Protein AF-A0A914TDW8-F1 (afdb_monomer_lite)

pLDDT: mean 73.06, std 14.96, range [39.72, 93.25]

Sequence (165 aa):
MKSEVCFILFLSVVLTIVKSAAIEQQQKSDVGSDCSDDTQCGNNAICVVNKCKCKTGYKEENGECSPMEDLAFERAYSSNTNTNPKPRIVGPPIRRPKPKKATPPPQIASGRANGKGYCPVGNDPTLDDEGKIMICNGFKPKCPPRSYCYVTGAASEEYNCCKSF

Structure (mmCIF, N/CA/C/O backbone):
data_AF-A0A914TDW8-F1
#
_entry.id   AF-A0A914TDW8-F1
#
loop_
_atom_site.group_PDB
_atom_site.id
_atom_site.type_symbol
_atom_site.label_atom_id
_atom_site.label_alt_id
_atom_site.label_comp_id
_atom_site.label_asym_id
_atom_site.label_entity_id
_atom_site.label_seq_id
_atom_site.pdbx_PDB_ins_code
_atom_site.Cartn_x
_atom_site.Cartn_y
_atom_site.Cartn_z
_atom_site.occupancy
_atom_site.B_iso_or_equiv
_atom_site.auth_seq_id
_atom_site.auth_comp_id
_atom_site.auth_asym_id
_atom_site.auth_atom_id
_atom_site.pdbx_PDB_model_num
ATOM 1 N N . MET A 1 1 ? -62.525 38.304 24.251 1.00 56.91 1 MET A N 1
ATOM 2 C CA . MET A 1 1 ? -62.394 38.032 22.799 1.00 56.91 1 MET A CA 1
ATOM 3 C C . MET A 1 1 ? -61.070 38.508 22.184 1.00 56.91 1 MET A C 1
ATOM 5 O O . MET A 1 1 ? -60.585 37.825 21.303 1.00 56.91 1 MET A O 1
ATOM 9 N N . LYS A 1 2 ? -60.442 39.617 22.626 1.00 58.97 2 LYS A N 1
ATOM 10 C CA . LYS A 1 2 ? -59.174 40.116 22.033 1.00 58.97 2 LYS A CA 1
ATOM 11 C C . LYS A 1 2 ? -57.907 39.322 22.424 1.00 58.97 2 LYS A C 1
ATOM 13 O O . LYS A 1 2 ? -56.956 39.299 21.656 1.00 58.97 2 LYS A O 1
ATOM 18 N N . SER A 1 3 ? -57.906 38.657 23.585 1.00 58.56 3 SER A N 1
ATOM 19 C CA . SER A 1 3 ? -56.745 37.894 24.089 1.00 58.56 3 SER A CA 1
ATOM 20 C C . SER A 1 3 ? -56.567 36.533 23.400 1.00 58.56 3 SER A C 1
ATOM 22 O O . SER A 1 3 ? -55.452 36.153 23.064 1.00 58.56 3 SER A O 1
ATOM 24 N N . GLU A 1 4 ? -57.675 35.840 23.124 1.00 65.06 4 GLU A N 1
ATOM 25 C CA . GLU A 1 4 ? -57.697 34.519 22.470 1.00 65.06 4 GLU A CA 1
ATOM 26 C C . GLU A 1 4 ? -57.132 34.572 21.040 1.00 65.06 4 GLU A C 1
ATOM 28 O O . GLU A 1 4 ? -56.334 33.730 20.638 1.00 65.06 4 GLU A O 1
ATOM 33 N N . VAL A 1 5 ? -57.478 35.620 20.283 1.00 68.25 5 VAL A N 1
ATOM 34 C CA . VAL A 1 5 ? -57.032 35.799 18.889 1.00 68.25 5 VAL A CA 1
ATOM 35 C C . VAL A 1 5 ? -55.524 36.065 18.810 1.00 68.25 5 VAL A C 1
ATOM 37 O O . VAL A 1 5 ? -54.860 35.600 17.888 1.00 68.25 5 VAL A O 1
ATOM 40 N N . CYS A 1 6 ? -54.965 36.764 19.803 1.00 64.88 6 CYS A N 1
ATOM 41 C CA . CYS A 1 6 ? -53.529 37.022 19.885 1.00 64.88 6 CYS A CA 1
ATOM 42 C C . CYS A 1 6 ? -52.750 35.724 20.153 1.00 64.88 6 CYS A C 1
ATOM 44 O O . CYS A 1 6 ? -51.752 35.452 19.491 1.00 64.88 6 CYS A O 1
ATOM 46 N N . PHE A 1 7 ? -53.258 34.878 21.055 1.00 68.88 7 PHE A N 1
ATOM 47 C CA . PHE A 1 7 ? -52.642 33.590 21.385 1.00 68.88 7 PHE A CA 1
ATOM 48 C C . PHE A 1 7 ? -52.593 32.638 20.182 1.00 68.88 7 PHE A C 1
ATOM 50 O O . PHE A 1 7 ? -51.568 32.005 19.935 1.00 68.88 7 PHE A O 1
ATOM 57 N N . ILE A 1 8 ? -53.673 32.589 19.395 1.00 73.06 8 ILE A N 1
ATOM 58 C CA . ILE A 1 8 ? -53.757 31.756 18.187 1.00 73.06 8 ILE A CA 1
ATOM 59 C C . ILE A 1 8 ? -52.786 32.249 17.104 1.00 73.06 8 ILE A C 1
ATOM 61 O O . ILE A 1 8 ? -52.097 31.439 16.482 1.00 73.06 8 ILE A O 1
ATOM 65 N N . LEU A 1 9 ? -52.671 33.568 16.907 1.00 69.25 9 LEU A N 1
ATOM 66 C CA . LEU A 1 9 ? -51.731 34.134 15.936 1.00 69.25 9 LEU A CA 1
ATOM 67 C C . LEU A 1 9 ? -50.275 33.878 16.344 1.00 69.25 9 LEU A C 1
ATOM 69 O O . LEU A 1 9 ? -49.496 33.418 15.511 1.00 69.25 9 LEU A O 1
ATOM 73 N N . PHE A 1 10 ? -49.923 34.059 17.620 1.00 69.94 10 PHE A N 1
ATOM 74 C CA . PHE A 1 10 ? -48.583 33.743 18.124 1.00 69.94 10 PHE A CA 1
ATOM 75 C C . PHE A 1 10 ? -48.238 32.258 17.968 1.00 69.94 10 PHE A C 1
ATOM 77 O O . PHE A 1 10 ? -47.161 31.939 17.470 1.00 69.94 10 PHE A O 1
ATOM 84 N N . LEU A 1 11 ? -49.157 31.348 18.313 1.00 70.69 11 LEU A N 1
ATOM 85 C CA . LEU A 1 11 ? -48.961 29.907 18.120 1.00 70.69 11 LEU A CA 1
ATOM 86 C C . LEU A 1 11 ? -48.763 29.546 16.646 1.00 70.69 11 LEU A C 1
ATOM 88 O O . LEU A 1 11 ? -47.858 28.778 16.329 1.00 70.69 11 LEU A O 1
ATOM 92 N N . SER A 1 12 ? -49.560 30.117 15.739 1.00 71.50 12 SER A N 1
ATOM 93 C CA . SER A 1 12 ? -49.435 29.835 14.304 1.00 71.50 12 SER A CA 1
ATOM 94 C C . SER A 1 12 ? -48.114 30.340 13.713 1.00 71.50 12 SER A C 1
ATOM 96 O O . SER A 1 12 ? -47.473 29.613 12.956 1.00 71.50 12 SER A O 1
ATOM 98 N N . VAL A 1 13 ? -47.665 31.534 14.123 1.00 68.62 13 VAL A N 1
ATOM 99 C CA . VAL A 1 13 ? -46.394 32.128 13.690 1.00 68.62 13 VAL A CA 1
ATOM 100 C C . VAL A 1 13 ? -45.220 31.306 14.219 1.00 68.62 13 VAL A C 1
ATOM 102 O O . VAL A 1 13 ? -44.341 30.937 13.441 1.00 68.62 13 VAL A O 1
ATOM 105 N N . VAL A 1 14 ? -45.233 30.929 15.502 1.00 65.12 14 VAL A N 1
ATOM 106 C CA . VAL A 1 14 ? -44.197 30.065 16.092 1.00 65.12 14 VAL A CA 1
ATOM 107 C C . VAL A 1 14 ? -44.122 28.731 15.350 1.00 65.12 14 VAL A C 1
ATOM 109 O O . VAL A 1 14 ? -43.030 28.334 14.952 1.00 65.12 14 VAL A O 1
ATOM 112 N N . LEU A 1 15 ? -45.261 28.088 15.062 1.00 61.53 15 LEU A N 1
ATOM 113 C CA . LEU A 1 15 ? -45.305 26.800 14.360 1.00 61.53 15 LEU A CA 1
ATOM 114 C C . LEU A 1 15 ? -44.757 26.876 12.924 1.00 61.53 15 LEU A C 1
ATOM 116 O O . LEU A 1 15 ? -44.148 25.918 12.447 1.00 61.53 15 LEU A O 1
ATOM 120 N N . THR A 1 16 ? -44.937 28.006 12.234 1.00 58.81 16 THR A N 1
ATOM 121 C CA . THR A 1 16 ? -44.344 28.224 10.904 1.00 58.81 16 THR A CA 1
ATOM 122 C C . THR A 1 16 ? -42.836 28.466 10.940 1.00 58.81 16 THR A C 1
ATOM 124 O O . THR A 1 16 ? -42.150 28.020 10.025 1.00 58.81 16 THR A O 1
ATOM 127 N N . ILE A 1 17 ? -42.292 29.096 11.991 1.00 59.03 17 ILE A N 1
ATOM 128 C CA . ILE A 1 17 ? -40.844 29.351 12.100 1.00 59.03 17 ILE A CA 1
ATOM 129 C C . ILE A 1 17 ? -40.070 28.037 12.327 1.00 59.03 17 ILE A C 1
ATOM 131 O O . ILE A 1 17 ? -38.980 27.873 11.784 1.00 59.03 17 ILE A O 1
ATOM 135 N N . VAL A 1 18 ? -40.637 27.060 13.053 1.00 58.19 18 VAL A N 1
ATOM 136 C CA . VAL A 1 18 ? -39.951 25.770 13.307 1.00 58.19 18 VAL A CA 1
ATOM 137 C C . VAL A 1 18 ? -39.870 24.877 12.056 1.00 58.19 18 VAL A C 1
ATOM 139 O O . VAL A 1 18 ? -39.031 23.984 11.984 1.00 58.19 18 VAL A O 1
ATOM 142 N N . LYS A 1 19 ? -40.714 25.106 11.041 1.00 54.62 19 LYS A N 1
ATOM 143 C CA . LYS A 1 19 ? -40.853 24.216 9.873 1.00 54.62 19 LYS A CA 1
ATOM 144 C C . LYS A 1 19 ? -39.737 24.344 8.825 1.00 54.62 19 LYS A C 1
ATOM 146 O O . LYS A 1 19 ? -39.659 23.494 7.944 1.00 54.62 19 LYS A O 1
ATOM 151 N N . SER A 1 20 ? -38.882 25.365 8.923 1.00 53.72 20 SER A N 1
ATOM 152 C CA . SER A 1 20 ? -37.848 25.668 7.915 1.00 53.72 20 SER A CA 1
ATOM 153 C C . SER A 1 20 ? -36.414 25.405 8.376 1.00 53.72 20 SER A C 1
ATOM 155 O O . SER A 1 20 ? -35.473 25.729 7.657 1.00 53.72 20 SER A O 1
ATOM 157 N N . ALA A 1 21 ? -36.217 24.772 9.532 1.00 57.12 21 ALA A N 1
ATOM 158 C CA . ALA A 1 21 ? -34.922 24.206 9.886 1.00 57.12 21 ALA A CA 1
ATOM 159 C C . ALA A 1 21 ? -34.803 22.800 9.276 1.00 57.12 21 ALA A C 1
ATOM 161 O O . ALA A 1 21 ? -34.807 21.795 9.985 1.00 57.12 21 ALA A O 1
ATOM 162 N N . ALA A 1 22 ? -34.703 22.722 7.945 1.00 56.31 22 ALA A N 1
ATOM 163 C CA . ALA A 1 22 ? -34.053 21.580 7.314 1.00 56.31 22 ALA A CA 1
ATOM 164 C C . ALA A 1 22 ? -32.568 21.697 7.669 1.00 56.31 22 ALA A C 1
ATOM 166 O O . ALA A 1 22 ? -31.778 22.312 6.960 1.00 56.31 22 ALA A O 1
ATOM 167 N N . ILE A 1 23 ? -32.235 21.203 8.861 1.00 51.72 23 ILE A N 1
ATOM 168 C CA . ILE A 1 23 ? -30.865 20.960 9.272 1.00 51.72 23 ILE A CA 1
ATOM 169 C C . ILE A 1 23 ? -30.332 19.987 8.229 1.00 51.72 23 ILE A C 1
ATOM 171 O O . ILE A 1 23 ? -30.769 18.837 8.175 1.00 51.72 23 ILE A O 1
ATOM 175 N N . GLU A 1 24 ? -29.431 20.465 7.378 1.00 56.94 24 GLU A N 1
ATOM 176 C CA . GLU A 1 24 ? -28.480 19.624 6.669 1.00 56.94 24 GLU A CA 1
ATOM 177 C C . GLU A 1 24 ? -27.661 18.950 7.768 1.00 56.94 24 GLU A C 1
ATOM 179 O O . GLU A 1 24 ? -26.659 19.467 8.260 1.00 56.94 24 GLU A O 1
ATOM 184 N N . GLN A 1 25 ? -28.216 17.857 8.297 1.00 47.94 25 GLN A N 1
ATOM 185 C CA . GLN A 1 25 ? -27.524 16.973 9.207 1.00 47.94 25 GLN A CA 1
ATOM 186 C C . GLN A 1 25 ? -26.322 16.531 8.392 1.00 47.94 25 GLN A C 1
ATOM 188 O O . GLN A 1 25 ? -26.467 15.802 7.413 1.00 47.94 25 GLN A O 1
ATOM 193 N N . GLN A 1 26 ? -25.152 17.047 8.752 1.00 53.16 26 GLN A N 1
ATOM 194 C CA . GLN A 1 26 ? -23.869 16.590 8.258 1.00 53.16 26 GLN A CA 1
ATOM 195 C C . GLN A 1 26 ? -23.683 15.167 8.792 1.00 53.16 26 GLN A C 1
ATOM 197 O O . GLN A 1 26 ? -22.954 14.912 9.748 1.00 53.16 26 GLN A O 1
ATOM 202 N N . GLN A 1 27 ? -24.469 14.248 8.236 1.00 52.28 27 GLN A N 1
ATOM 203 C CA . GLN A 1 27 ? -24.517 12.848 8.577 1.00 52.28 27 GLN A CA 1
ATOM 204 C C . GLN A 1 27 ? -23.281 12.253 7.938 1.00 52.28 27 GLN A C 1
ATOM 206 O O . GLN A 1 27 ? -23.268 11.841 6.782 1.00 52.28 27 GLN A O 1
ATOM 211 N N . LYS A 1 28 ? -22.195 12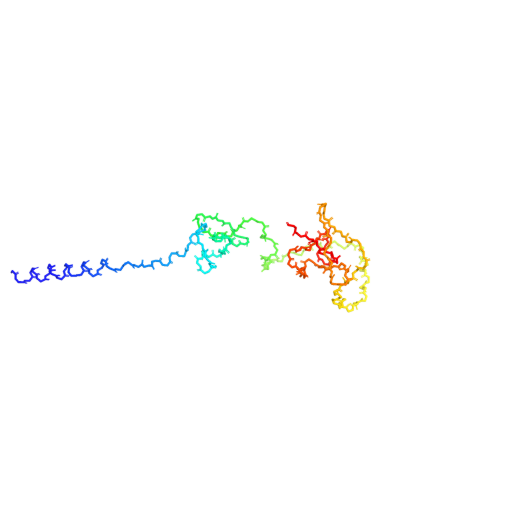.352 8.697 1.00 58.59 28 LYS A N 1
ATOM 212 C CA . LYS A 1 28 ? -20.936 11.675 8.452 1.00 58.59 28 LYS A CA 1
ATOM 213 C C . LYS A 1 28 ? -21.253 10.251 8.003 1.00 58.59 28 LYS A C 1
ATOM 215 O O . LYS A 1 28 ? -21.849 9.491 8.758 1.00 58.59 28 LYS A O 1
ATOM 220 N N . SER A 1 29 ? -20.962 9.985 6.736 1.00 66.31 29 SER A N 1
ATOM 221 C CA . SER A 1 29 ? -21.618 8.916 5.996 1.00 66.31 29 SER A CA 1
ATOM 222 C C . SER A 1 29 ? -21.183 7.530 6.475 1.00 66.31 29 SER A C 1
ATOM 224 O O . SER A 1 29 ? -20.022 7.329 6.858 1.00 66.31 29 SER A O 1
ATOM 226 N N . ASP A 1 30 ? -22.141 6.602 6.473 1.00 76.62 30 ASP A N 1
ATOM 227 C CA . ASP A 1 30 ? -21.950 5.211 6.885 1.00 76.62 30 ASP A CA 1
ATOM 228 C C . ASP A 1 30 ? -20.941 4.491 5.980 1.00 76.62 30 ASP A C 1
ATOM 230 O O . ASP A 1 30 ? -20.679 4.890 4.841 1.00 76.62 30 ASP A O 1
ATOM 234 N N . VAL A 1 31 ? -20.362 3.401 6.482 1.00 83.19 31 VAL A N 1
ATOM 235 C CA . VAL A 1 31 ? -19.488 2.536 5.678 1.00 83.19 31 VAL A CA 1
ATOM 236 C C . VAL A 1 31 ? -20.248 2.053 4.427 1.00 83.19 31 VAL A C 1
ATOM 238 O O . VAL A 1 31 ? -21.412 1.673 4.496 1.00 83.19 31 VAL A O 1
ATOM 241 N N . GLY A 1 32 ? -19.609 2.117 3.254 1.00 83.25 32 GLY A N 1
ATOM 242 C CA . GLY A 1 32 ? -20.223 1.771 1.963 1.00 83.25 32 GLY A CA 1
ATOM 243 C C . GLY A 1 32 ? -20.945 2.915 1.232 1.00 83.25 32 GLY A C 1
ATOM 244 O O . GLY A 1 32 ? -21.382 2.725 0.088 1.00 83.25 32 GLY A O 1
ATOM 245 N N . SER A 1 33 ? -21.030 4.107 1.827 1.00 87.88 33 SER A N 1
ATOM 246 C CA . SER A 1 33 ? -21.484 5.322 1.141 1.00 87.88 33 SER A CA 1
ATOM 247 C C . SER A 1 33 ? -20.549 5.721 -0.005 1.00 87.88 33 SER A C 1
ATOM 249 O O . SER A 1 33 ? -19.373 5.341 -0.035 1.00 87.88 33 SER A O 1
ATOM 251 N N . ASP A 1 34 ? -21.082 6.477 -0.967 1.00 91.88 34 ASP A N 1
ATOM 252 C CA . ASP A 1 34 ? -20.261 7.094 -2.004 1.00 91.88 34 ASP A CA 1
ATOM 253 C C . ASP A 1 34 ? -19.478 8.286 -1.448 1.00 91.88 34 ASP A C 1
ATOM 255 O O . ASP A 1 34 ? -20.012 9.112 -0.707 1.00 91.88 34 ASP A O 1
ATOM 259 N N . CYS A 1 35 ? -18.211 8.380 -1.831 1.00 91.19 35 CYS A N 1
ATOM 260 C CA . CYS A 1 35 ? -17.305 9.440 -1.413 1.00 91.19 35 CYS A CA 1
ATOM 261 C C . CYS A 1 35 ? -16.421 9.892 -2.578 1.00 91.19 35 CYS A C 1
ATOM 263 O O . CYS A 1 35 ? -16.165 9.148 -3.518 1.00 9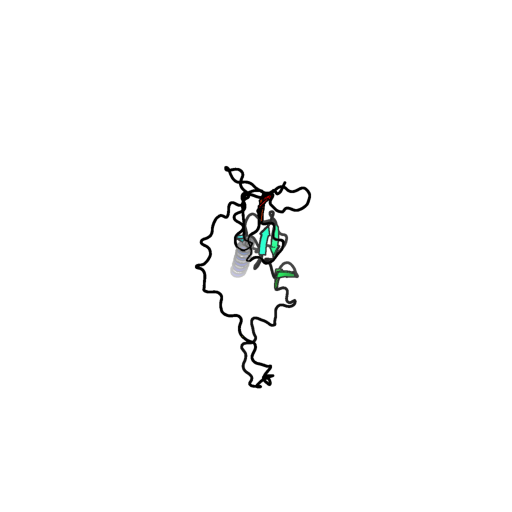1.19 35 CYS A O 1
ATOM 265 N N . SER A 1 36 ? -15.964 11.135 -2.512 1.00 92.44 36 SER A N 1
ATOM 266 C CA . SER A 1 36 ? -14.913 11.725 -3.345 1.00 92.44 36 SER A CA 1
ATOM 267 C C . SER A 1 36 ? -13.609 11.861 -2.560 1.00 92.44 36 SER A C 1
ATOM 269 O O . SER A 1 36 ? -12.543 11.674 -3.134 1.00 92.44 36 SER A O 1
ATOM 271 N N . ASP A 1 37 ? -13.705 12.118 -1.250 1.00 88.75 37 ASP A N 1
ATOM 272 C CA . ASP A 1 37 ? -12.570 12.320 -0.348 1.00 88.75 37 ASP A CA 1
ATOM 273 C C . ASP A 1 37 ? -12.824 11.712 1.042 1.00 88.75 37 ASP A C 1
ATOM 275 O O . ASP A 1 37 ? -13.964 11.512 1.469 1.00 88.75 37 ASP A O 1
ATOM 279 N N . ASP A 1 38 ? -11.747 11.479 1.795 1.00 87.50 38 ASP A N 1
ATOM 280 C CA . ASP A 1 38 ? -11.772 10.851 3.127 1.00 87.50 38 ASP A CA 1
ATOM 281 C C . ASP A 1 38 ? -12.587 11.622 4.173 1.00 87.50 38 ASP A C 1
ATOM 283 O O . ASP A 1 38 ? -13.084 11.033 5.133 1.00 87.50 38 ASP A O 1
ATOM 287 N N . THR A 1 39 ? -12.735 12.938 4.006 1.00 88.06 39 THR A N 1
ATOM 288 C CA . THR A 1 39 ? -13.472 13.810 4.937 1.00 88.06 39 THR A CA 1
ATOM 289 C C . THR A 1 39 ? -14.976 13.554 4.924 1.00 88.06 39 THR A C 1
ATOM 291 O O . THR A 1 39 ? -15.669 13.929 5.868 1.00 88.06 39 THR A O 1
ATOM 294 N N . GLN A 1 40 ? -15.478 12.909 3.868 1.00 88.50 40 GLN A N 1
ATOM 295 C CA . GLN A 1 40 ? -16.884 12.545 3.720 1.00 88.50 40 GLN A CA 1
ATOM 296 C C . GLN A 1 40 ? -17.218 11.230 4.434 1.00 88.50 40 GLN A C 1
ATOM 298 O O . GLN A 1 40 ? -18.394 10.932 4.650 1.00 88.50 40 GLN A O 1
ATOM 303 N N . CYS A 1 41 ? -16.199 10.462 4.827 1.00 88.19 41 CYS A N 1
ATOM 304 C CA . CYS A 1 41 ? -16.356 9.157 5.448 1.00 88.19 41 CYS A CA 1
ATOM 305 C C . CYS A 1 41 ? -16.457 9.209 6.980 1.00 88.19 41 CYS A C 1
ATOM 307 O O . CYS A 1 41 ? -16.008 10.141 7.652 1.00 88.19 41 CYS A O 1
ATOM 309 N N . GLY A 1 42 ? -17.039 8.140 7.530 1.00 85.81 42 GLY A N 1
ATOM 310 C CA . GLY A 1 42 ? -17.096 7.819 8.953 1.00 85.81 42 GLY A CA 1
ATOM 311 C C . GLY A 1 42 ? -15.755 7.843 9.708 1.00 85.81 42 GLY A C 1
ATOM 312 O O . GLY A 1 42 ? -14.668 8.006 9.158 1.00 85.81 42 GLY A O 1
ATOM 313 N N . ASN A 1 43 ? -15.826 7.671 11.032 1.00 88.44 43 ASN A N 1
ATOM 314 C CA . ASN A 1 43 ? -14.632 7.688 11.877 1.00 88.44 43 ASN A CA 1
ATOM 315 C C . ASN A 1 43 ? -13.895 6.392 11.583 1.00 88.44 43 ASN A C 1
ATOM 317 O O . ASN A 1 43 ? -14.527 5.348 11.468 1.00 88.44 43 ASN A O 1
ATOM 321 N N . ASN A 1 44 ? -12.572 6.459 11.456 1.00 88.00 44 ASN A N 1
ATOM 322 C CA . ASN A 1 44 ? -11.761 5.297 11.093 1.00 88.00 44 ASN A CA 1
ATOM 323 C C . ASN A 1 44 ? -12.136 4.670 9.735 1.00 88.00 44 ASN A C 1
ATOM 325 O O . ASN A 1 44 ? -11.774 3.524 9.480 1.00 88.00 44 ASN A O 1
ATOM 329 N N . ALA A 1 45 ? -12.778 5.437 8.848 1.00 89.69 45 ALA A N 1
ATOM 330 C CA . ALA A 1 45 ? -13.001 5.088 7.451 1.00 89.69 45 ALA A CA 1
ATOM 331 C C . ALA A 1 45 ? -12.144 5.960 6.511 1.00 89.69 45 ALA A C 1
ATOM 333 O O . ALA A 1 45 ? -11.606 6.994 6.915 1.00 89.69 45 ALA A O 1
ATOM 334 N N . ILE A 1 46 ? -11.954 5.492 5.282 1.00 92.25 46 ILE A N 1
ATOM 335 C CA . ILE A 1 46 ? -11.166 6.111 4.213 1.00 92.25 46 ILE A CA 1
ATOM 336 C C . ILE A 1 46 ? -11.890 5.901 2.876 1.00 92.25 46 ILE A C 1
ATOM 338 O O . ILE A 1 46 ? -12.538 4.868 2.681 1.00 92.25 46 ILE A O 1
ATOM 342 N N . CYS A 1 47 ? -11.808 6.870 1.967 1.00 93.25 47 CYS A N 1
ATOM 343 C CA . CYS A 1 47 ? -12.456 6.793 0.669 1.00 93.25 47 CYS A CA 1
ATOM 344 C C . CYS A 1 47 ? -11.608 5.968 -0.304 1.00 93.25 47 CYS A C 1
ATOM 346 O O . CYS A 1 47 ? -10.506 6.353 -0.690 1.00 93.25 47 CYS A O 1
ATOM 348 N N . VAL A 1 48 ? -12.112 4.803 -0.713 1.00 93.00 48 VAL A N 1
ATOM 349 C CA . VAL A 1 48 ? -11.392 3.882 -1.599 1.00 93.00 48 VAL A CA 1
ATOM 350 C C . VAL A 1 48 ? -12.300 3.479 -2.746 1.00 93.00 48 VAL A C 1
ATOM 352 O O . VAL A 1 48 ? -13.279 2.764 -2.549 1.00 93.00 48 VAL A O 1
ATOM 355 N N . VAL A 1 49 ? -11.934 3.894 -3.963 1.00 92.38 49 VAL A N 1
ATOM 356 C CA . VAL A 1 49 ? -12.712 3.635 -5.191 1.00 92.38 49 VAL A CA 1
ATOM 357 C C . VAL A 1 49 ? -14.137 4.185 -5.052 1.00 92.38 49 VAL A C 1
ATOM 359 O O . VAL A 1 49 ? -15.120 3.463 -5.179 1.00 92.38 49 VAL A O 1
ATOM 362 N N . ASN A 1 50 ? -14.232 5.477 -4.728 1.00 91.88 50 ASN A N 1
ATOM 363 C CA . ASN A 1 50 ? -15.479 6.205 -4.486 1.00 91.88 50 ASN A CA 1
ATOM 364 C C . ASN A 1 50 ? -16.389 5.622 -3.395 1.00 91.88 50 ASN A C 1
ATOM 366 O O . ASN A 1 50 ? -17.556 5.984 -3.338 1.00 91.88 50 ASN A O 1
ATOM 370 N N . LYS A 1 51 ? -15.889 4.726 -2.537 1.00 92.00 51 LYS A N 1
ATOM 371 C CA . LYS A 1 51 ? -16.663 4.111 -1.454 1.00 92.00 51 LYS A CA 1
ATOM 372 C C . LYS A 1 51 ? -15.949 4.232 -0.114 1.00 92.00 51 LYS A C 1
ATOM 374 O O . LYS A 1 51 ? -14.753 3.946 -0.026 1.00 92.00 51 LYS A O 1
ATOM 379 N N . CYS A 1 52 ? -16.678 4.598 0.938 1.00 92.44 52 CYS A N 1
ATOM 380 C CA . CYS A 1 52 ? -16.124 4.653 2.288 1.00 92.44 52 CYS A CA 1
ATOM 381 C C . CYS A 1 52 ? -15.865 3.241 2.823 1.00 92.44 52 CYS A C 1
ATOM 383 O O . CYS A 1 52 ? -16.779 2.421 2.906 1.00 92.44 52 CYS A O 1
ATOM 385 N N . LYS A 1 53 ? -14.616 2.951 3.197 1.00 92.44 53 LYS A N 1
ATOM 386 C CA . LYS A 1 53 ? -14.185 1.658 3.750 1.00 92.44 53 LYS A CA 1
ATOM 387 C C . LYS A 1 53 ? -13.455 1.840 5.072 1.00 92.44 53 LYS A C 1
ATOM 389 O O . LYS A 1 53 ? -12.757 2.833 5.253 1.00 92.44 53 LYS A O 1
ATOM 394 N N . CYS A 1 54 ? -13.557 0.870 5.977 1.00 92.81 54 CYS A N 1
ATOM 395 C CA . CYS A 1 54 ? -12.817 0.907 7.237 1.00 92.81 54 CYS A CA 1
ATOM 396 C C . CYS A 1 54 ? -11.301 0.825 7.024 1.00 92.81 54 CYS A C 1
ATOM 398 O O . CYS A 1 54 ? -10.806 0.102 6.156 1.00 92.81 54 CYS A O 1
ATOM 400 N N . LYS A 1 55 ? -10.556 1.585 7.831 1.00 90.81 55 LYS A N 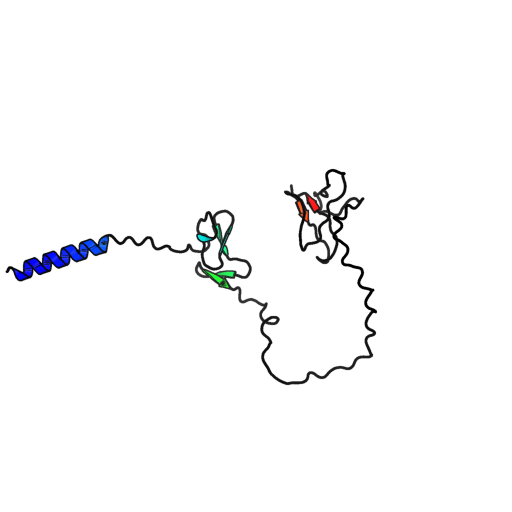1
ATOM 401 C CA . LYS A 1 55 ? -9.092 1.547 7.876 1.00 90.81 55 LYS A CA 1
ATOM 402 C C . LYS A 1 55 ? -8.611 0.187 8.384 1.00 90.81 55 LYS A C 1
ATOM 404 O O . LYS A 1 55 ? -9.318 -0.521 9.096 1.00 90.81 55 LYS A O 1
ATOM 409 N N . THR A 1 56 ? -7.367 -0.158 8.064 1.00 87.00 56 THR A N 1
ATOM 410 C CA . THR A 1 56 ? -6.728 -1.396 8.527 1.00 87.00 56 THR A CA 1
ATOM 411 C C . THR A 1 56 ? -6.812 -1.533 10.050 1.00 87.00 56 THR A C 1
ATOM 413 O O . THR A 1 56 ? -6.439 -0.611 10.774 1.00 87.00 56 THR A O 1
ATOM 416 N N . GLY A 1 57 ? -7.276 -2.690 10.531 1.00 85.38 57 GLY A N 1
ATOM 417 C CA . GLY A 1 57 ? -7.492 -2.955 11.960 1.00 85.38 57 GLY A CA 1
ATOM 418 C C . GLY A 1 57 ? -8.898 -2.618 12.465 1.00 85.38 57 GLY A C 1
ATOM 419 O O . GLY A 1 57 ? -9.178 -2.843 13.639 1.00 85.38 57 GLY A O 1
ATOM 420 N N . TYR A 1 58 ? -9.781 -2.126 11.593 1.00 89.31 58 TYR A N 1
ATOM 421 C CA . TYR A 1 58 ? -11.193 -1.902 11.883 1.00 89.31 58 TYR A CA 1
ATOM 422 C C . TYR A 1 58 ? -12.067 -2.771 10.973 1.00 89.31 58 TYR A C 1
ATOM 424 O O . TYR A 1 58 ? -11.782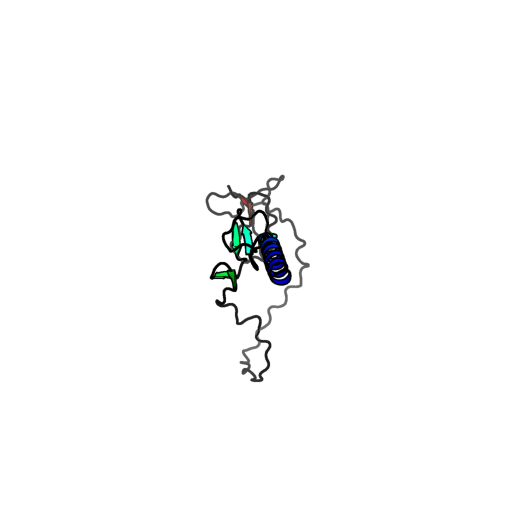 -2.919 9.783 1.00 89.31 58 TYR A O 1
ATOM 432 N N . LYS A 1 59 ? -13.136 -3.333 11.538 1.00 90.50 59 LYS A N 1
ATOM 433 C CA . LYS A 1 59 ? -14.205 -4.032 10.820 1.00 90.50 59 LYS A CA 1
ATOM 434 C C . LYS A 1 59 ? -15.461 -3.177 10.824 1.00 90.50 59 LYS A C 1
ATOM 436 O O . LYS A 1 59 ? -15.701 -2.412 11.753 1.00 90.50 59 LYS A O 1
ATOM 441 N N . GLU A 1 60 ? -16.258 -3.335 9.784 1.00 88.88 60 GLU A N 1
ATOM 442 C CA . GLU A 1 60 ? -17.590 -2.755 9.735 1.00 88.88 60 GLU A CA 1
ATOM 443 C C . GLU A 1 60 ? -18.519 -3.525 10.682 1.00 88.88 60 GLU A C 1
ATOM 445 O O . GLU A 1 60 ? -18.669 -4.743 10.567 1.00 88.88 60 GLU A O 1
ATOM 450 N N . GLU A 1 61 ? -19.131 -2.816 11.624 1.00 86.31 61 GLU A N 1
ATOM 451 C CA . GLU A 1 61 ? -20.130 -3.335 12.549 1.00 86.31 61 GLU A CA 1
ATOM 452 C C . GLU A 1 61 ? -21.232 -2.280 12.706 1.00 86.31 61 GLU A C 1
ATOM 454 O O . GLU A 1 61 ? -20.976 -1.154 13.123 1.00 86.31 61 GLU A O 1
ATOM 459 N N . ASN A 1 62 ? -22.465 -2.624 12.321 1.00 79.62 62 ASN A N 1
ATOM 460 C CA . ASN A 1 62 ? -23.617 -1.710 12.320 1.00 79.62 62 ASN A CA 1
ATOM 461 C C . ASN A 1 62 ? -23.411 -0.408 11.512 1.00 79.62 62 ASN A C 1
ATOM 463 O O . ASN A 1 62 ? -23.917 0.641 11.901 1.00 79.62 62 ASN A O 1
ATOM 467 N N . GLY A 1 63 ? -22.672 -0.464 10.397 1.00 79.38 63 GLY A N 1
ATOM 468 C CA . GLY A 1 63 ? -22.390 0.712 9.559 1.00 79.38 63 GLY A CA 1
ATOM 469 C C . GLY A 1 63 ? -21.309 1.646 10.117 1.00 79.38 63 GLY A C 1
ATOM 470 O O . GLY A 1 63 ? -20.986 2.651 9.484 1.00 79.38 63 GLY A O 1
ATOM 471 N N . GLU A 1 64 ? -20.703 1.298 11.257 1.00 85.19 64 GLU A N 1
ATOM 472 C CA . GLU A 1 64 ? -19.567 1.994 11.858 1.00 85.19 64 GLU A CA 1
ATOM 473 C C . GLU A 1 64 ? -18.307 1.113 11.835 1.00 85.19 64 GLU A C 1
ATOM 475 O O . GLU A 1 64 ? -18.366 -0.115 11.804 1.00 85.19 64 GLU A O 1
ATOM 480 N N . CYS A 1 65 ? -17.132 1.742 11.821 1.00 89.12 65 CYS A N 1
ATOM 481 C CA . CYS A 1 65 ? -15.861 1.034 11.892 1.00 89.12 65 CYS A CA 1
ATOM 482 C C . CYS A 1 65 ? -15.466 0.787 13.352 1.00 89.12 65 CYS A C 1
ATOM 484 O O . CYS A 1 65 ? -14.918 1.674 14.013 1.00 89.12 65 CYS A O 1
ATOM 486 N N . SER A 1 66 ? -15.682 -0.437 13.823 1.00 87.06 66 SER A N 1
ATOM 487 C CA . SER A 1 66 ? -15.246 -0.920 15.135 1.00 87.06 66 SER A CA 1
ATOM 488 C C . SER A 1 66 ? -13.850 -1.541 15.046 1.00 87.06 66 SER A C 1
ATOM 490 O O . SER A 1 66 ? -13.527 -2.174 14.038 1.00 87.06 66 SER A O 1
ATOM 492 N N . PRO A 1 67 ? -12.980 -1.392 16.059 1.00 86.38 67 PRO A N 1
ATOM 493 C CA . PRO A 1 67 ? -11.697 -2.084 16.073 1.00 86.38 67 PRO A CA 1
ATOM 494 C C . PRO A 1 67 ? -11.921 -3.601 16.011 1.00 86.38 67 PRO A C 1
ATOM 496 O O . PRO A 1 67 ? -12.805 -4.146 16.672 1.00 86.38 67 PRO A O 1
ATOM 499 N N . MET A 1 68 ? -11.124 -4.296 15.201 1.00 78.44 68 MET A N 1
ATOM 500 C CA . MET A 1 68 ? -11.105 -5.756 15.201 1.00 78.44 68 MET A CA 1
ATOM 501 C C . MET A 1 68 ? -10.429 -6.213 16.492 1.00 78.44 68 MET A C 1
ATOM 503 O O . MET A 1 68 ? -9.205 -6.329 16.556 1.00 78.44 68 MET A O 1
ATOM 507 N N . GLU A 1 69 ? -11.215 -6.435 17.542 1.00 75.94 69 GLU A N 1
ATOM 508 C CA . GLU A 1 69 ? -10.763 -7.151 18.733 1.00 75.94 69 GLU A CA 1
ATOM 509 C C . GLU A 1 69 ? -10.556 -8.629 18.393 1.00 75.94 69 GLU A C 1
ATOM 511 O O . GLU A 1 69 ? -11.338 -9.474 18.791 1.00 75.94 69 GLU A O 1
ATOM 516 N N . ASP A 1 70 ? -9.499 -8.940 17.643 1.00 60.84 70 ASP A N 1
ATOM 517 C CA . ASP A 1 70 ? -9.015 -10.303 17.449 1.00 60.84 70 ASP A CA 1
ATOM 518 C C . ASP A 1 70 ? -7.473 -10.298 17.368 1.00 60.84 70 ASP A C 1
ATOM 520 O O . ASP A 1 70 ? -6.853 -10.061 16.333 1.00 60.84 70 ASP A O 1
ATOM 524 N N . LEU A 1 71 ? -6.860 -10.568 18.529 1.00 58.00 71 LEU A N 1
ATOM 525 C CA . LEU A 1 71 ? -5.515 -11.136 18.728 1.00 58.00 71 LEU A CA 1
ATOM 526 C C . LEU A 1 71 ? -4.278 -10.337 18.263 1.00 58.00 71 LEU A C 1
ATOM 528 O O . LEU A 1 71 ? -3.365 -10.870 17.632 1.00 58.00 71 LEU A O 1
ATOM 532 N N . ALA A 1 72 ? -4.137 -9.108 18.763 1.00 54.66 72 ALA A N 1
ATOM 533 C CA . ALA A 1 72 ? -2.817 -8.511 19.030 1.00 54.66 72 ALA A CA 1
ATOM 534 C C . ALA A 1 72 ? -2.675 -7.958 20.467 1.00 54.66 72 ALA A C 1
ATOM 536 O O . ALA A 1 72 ? -1.804 -7.131 20.742 1.00 54.66 72 ALA A O 1
ATOM 537 N N . PHE A 1 73 ? -3.498 -8.431 21.408 1.00 58.50 73 PHE A N 1
ATOM 538 C CA . PHE A 1 73 ? -3.567 -7.904 22.777 1.00 58.50 73 PHE A CA 1
ATOM 539 C C . PHE A 1 73 ? -2.548 -8.510 23.769 1.00 58.50 73 PHE A C 1
ATOM 541 O O . PHE A 1 73 ? -2.835 -8.617 24.951 1.00 58.50 73 PHE A O 1
ATOM 548 N N . GLU A 1 74 ? -1.330 -8.876 23.351 1.00 56.25 74 GLU A N 1
ATOM 549 C CA . GLU A 1 74 ? -0.287 -9.298 24.319 1.00 56.25 74 GLU A CA 1
ATOM 550 C C . GLU A 1 74 ? 1.135 -8.775 24.055 1.00 56.25 74 GLU A C 1
ATOM 552 O O . GLU A 1 74 ? 2.095 -9.265 24.648 1.00 56.25 74 GLU A O 1
ATOM 557 N N . ARG A 1 75 ? 1.339 -7.748 23.217 1.00 55.97 75 ARG A N 1
ATOM 558 C CA . ARG A 1 75 ? 2.687 -7.134 23.117 1.00 55.97 75 ARG A CA 1
ATOM 559 C C . ARG A 1 75 ? 2.798 -5.637 23.341 1.00 55.97 75 ARG A C 1
ATOM 561 O O . ARG A 1 75 ? 3.924 -5.156 23.386 1.00 55.97 75 ARG A O 1
ATOM 568 N N . ALA A 1 76 ? 1.705 -4.909 23.557 1.00 53.44 76 ALA A N 1
ATOM 569 C CA . ALA A 1 76 ? 1.802 -3.460 23.767 1.00 53.44 76 ALA A CA 1
ATOM 570 C C . ALA A 1 76 ? 1.285 -2.948 25.123 1.00 53.44 76 ALA A C 1
ATOM 572 O O . ALA A 1 76 ? 1.609 -1.820 25.477 1.00 53.44 76 ALA A O 1
ATOM 573 N N . TYR A 1 77 ? 0.556 -3.749 25.916 1.00 53.66 77 TYR A N 1
ATOM 574 C CA . TYR A 1 77 ? -0.009 -3.293 27.199 1.00 53.66 77 TYR A CA 1
ATOM 575 C C . TYR A 1 77 ? 0.258 -4.258 28.371 1.00 53.66 77 TYR A C 1
ATOM 577 O O . TYR A 1 77 ? -0.615 -4.546 29.176 1.00 53.66 77 TYR A O 1
ATOM 585 N N . SER A 1 78 ? 1.487 -4.769 28.495 1.00 52.44 78 SER A N 1
ATOM 586 C CA . SER A 1 78 ? 1.969 -5.399 29.739 1.00 52.44 78 SER A CA 1
ATOM 587 C C . SER A 1 78 ? 3.124 -4.589 30.326 1.00 52.44 78 SER A C 1
ATOM 589 O O . SER A 1 78 ? 4.223 -5.093 30.544 1.00 52.44 78 SER A O 1
ATOM 591 N N . SER A 1 79 ? 2.868 -3.309 30.585 1.00 58.59 79 SER A N 1
ATOM 592 C CA . SER A 1 79 ? 3.612 -2.556 31.595 1.00 58.59 79 SER A CA 1
ATOM 593 C C . SER A 1 79 ? 2.691 -2.336 32.791 1.00 58.59 79 SER A C 1
ATOM 595 O O . SER A 1 79 ? 2.349 -1.203 33.114 1.00 58.59 79 SER A O 1
ATOM 597 N N . ASN A 1 80 ? 2.249 -3.424 33.425 1.00 56.31 80 ASN A N 1
ATOM 598 C CA . ASN A 1 80 ? 1.658 -3.336 34.752 1.00 56.31 80 ASN A CA 1
ATOM 599 C C . ASN A 1 80 ? 2.384 -4.276 35.718 1.00 56.31 80 ASN A C 1
ATOM 601 O O . ASN A 1 80 ? 2.780 -5.391 35.388 1.00 56.31 80 ASN A O 1
ATOM 605 N N . THR A 1 81 ? 2.633 -3.729 36.890 1.00 60.25 81 THR A N 1
ATOM 606 C CA . THR A 1 81 ? 3.475 -4.192 37.979 1.00 60.25 81 THR A CA 1
ATOM 607 C C . THR A 1 81 ? 2.953 -5.485 38.608 1.00 60.25 81 THR A C 1
ATOM 609 O O . THR A 1 81 ? 1.901 -5.484 39.235 1.00 60.25 81 THR A O 1
ATOM 612 N N . ASN A 1 82 ? 3.725 -6.577 38.559 1.00 55.47 82 ASN A N 1
ATOM 613 C CA . ASN A 1 82 ? 3.768 -7.509 39.690 1.00 55.47 82 ASN A CA 1
ATOM 614 C C . ASN A 1 82 ? 5.031 -8.380 39.689 1.00 55.47 82 ASN A C 1
ATOM 616 O O . ASN A 1 82 ? 5.408 -9.008 38.702 1.00 55.47 82 ASN A O 1
ATOM 620 N N . THR A 1 83 ? 5.685 -8.387 40.839 1.00 60.88 83 THR A N 1
ATOM 621 C CA . THR A 1 83 ? 6.898 -9.112 41.182 1.00 60.88 83 THR A CA 1
ATOM 622 C C . THR A 1 83 ? 6.636 -10.612 41.280 1.00 60.88 83 THR A C 1
ATOM 624 O O . THR A 1 83 ? 6.056 -11.083 42.252 1.00 60.88 83 THR A O 1
ATOM 627 N N . ASN A 1 84 ? 7.148 -11.384 40.325 1.00 61.16 84 ASN A N 1
ATOM 628 C CA . ASN A 1 84 ? 7.539 -12.769 40.571 1.00 61.16 84 ASN A CA 1
ATOM 629 C C . ASN A 1 84 ? 8.795 -13.075 39.743 1.00 61.16 84 ASN A C 1
ATOM 631 O O . ASN A 1 84 ? 8.733 -13.045 38.510 1.00 61.16 84 ASN A O 1
ATOM 635 N N . PRO A 1 85 ? 9.965 -13.308 40.368 1.00 62.00 85 PRO A N 1
ATOM 636 C CA . PRO A 1 85 ? 11.180 -13.580 39.619 1.00 62.00 85 PRO A CA 1
ATOM 637 C C . PRO A 1 85 ? 11.064 -14.946 38.934 1.00 62.00 85 PRO A C 1
ATOM 639 O O . PRO A 1 85 ? 11.101 -15.996 39.571 1.00 62.00 85 PRO A O 1
ATOM 642 N N . LYS A 1 86 ? 10.938 -14.927 37.604 1.00 65.44 86 LYS A N 1
ATOM 643 C CA . LYS A 1 86 ? 11.030 -16.118 36.753 1.00 65.44 86 LYS A CA 1
ATOM 644 C C . LYS A 1 86 ? 12.394 -16.795 36.989 1.00 65.44 86 LYS A C 1
ATOM 646 O O . LYS A 1 86 ? 13.412 -16.102 36.887 1.00 65.44 86 LYS A O 1
ATOM 651 N N . PRO A 1 87 ? 12.465 -18.109 37.284 1.00 66.31 87 PRO A N 1
ATOM 652 C CA . PRO A 1 87 ? 13.736 -18.778 37.534 1.00 66.31 87 PRO A CA 1
ATOM 653 C C . PRO A 1 87 ? 14.600 -18.721 36.274 1.00 66.31 87 PRO A C 1
ATOM 655 O O . PRO A 1 87 ? 14.220 -19.186 35.197 1.00 66.31 87 PRO A O 1
ATOM 658 N N . ARG A 1 88 ? 15.772 -18.097 36.398 1.00 65.88 88 ARG A N 1
ATOM 659 C CA . ARG A 1 88 ? 16.742 -17.995 35.312 1.00 65.88 88 ARG A CA 1
ATOM 660 C C . ARG A 1 88 ? 17.419 -19.352 35.162 1.00 65.88 88 ARG A C 1
ATOM 662 O O . ARG A 1 88 ? 18.305 -19.687 35.938 1.00 65.88 88 ARG A O 1
ATOM 669 N N . ILE A 1 89 ? 17.009 -20.123 34.160 1.00 68.81 89 ILE A N 1
ATOM 670 C CA . ILE A 1 89 ? 17.741 -21.319 33.739 1.00 68.81 89 ILE A CA 1
ATOM 671 C C . ILE A 1 89 ? 19.102 -20.840 33.226 1.00 68.81 89 ILE A C 1
ATOM 673 O O . ILE A 1 89 ? 19.200 -20.210 32.170 1.00 68.81 89 ILE A O 1
ATOM 677 N N . VAL A 1 90 ? 20.150 -21.070 34.014 1.00 64.12 90 VAL A N 1
ATOM 678 C CA . VAL A 1 90 ? 21.524 -20.744 33.633 1.00 64.12 90 VAL A CA 1
ATOM 679 C C . VAL A 1 90 ? 22.012 -21.865 32.720 1.00 64.12 90 VAL A C 1
ATOM 681 O O . VAL A 1 90 ? 22.570 -22.859 33.170 1.00 64.12 90 VAL A O 1
ATOM 684 N N . GLY A 1 91 ? 21.733 -21.740 31.422 1.00 69.06 91 GLY A N 1
ATOM 685 C CA . GLY A 1 91 ? 22.393 -22.570 30.417 1.00 69.06 91 GLY A CA 1
ATOM 686 C C . GLY A 1 91 ? 23.900 -22.270 30.364 1.00 69.06 91 GLY A C 1
ATOM 687 O O . GLY A 1 91 ? 24.324 -21.203 30.829 1.00 69.06 91 GLY A O 1
ATOM 688 N N . PRO A 1 92 ? 24.719 -23.168 29.780 1.00 74.88 92 PRO A N 1
ATOM 689 C CA . PRO A 1 92 ? 26.126 -22.891 29.501 1.00 74.88 92 PRO A CA 1
ATOM 690 C C . PRO A 1 92 ? 26.268 -21.525 28.817 1.00 74.88 92 PRO A C 1
ATOM 692 O O . PRO A 1 92 ? 25.386 -21.167 28.030 1.00 74.88 92 PRO A O 1
ATOM 695 N N . PRO A 1 93 ? 27.337 -20.752 29.081 1.00 69.31 93 PRO A N 1
ATOM 696 C CA . PRO A 1 93 ? 27.474 -19.413 28.529 1.00 69.31 93 PRO A CA 1
ATOM 697 C C . PRO A 1 93 ? 27.327 -19.457 27.008 1.00 69.31 93 PRO A C 1
ATOM 699 O O . PRO A 1 93 ? 28.212 -19.950 26.305 1.00 69.31 93 PRO A O 1
ATOM 702 N N . ILE A 1 94 ? 26.203 -18.952 26.487 1.00 62.59 94 ILE A N 1
ATOM 703 C CA . ILE A 1 94 ? 26.043 -18.786 25.047 1.00 62.59 94 ILE A CA 1
ATOM 704 C C . ILE A 1 94 ? 27.088 -17.752 24.655 1.00 62.59 94 ILE A C 1
ATOM 706 O O . ILE A 1 94 ? 26.978 -16.572 25.000 1.00 62.59 94 ILE A O 1
ATOM 710 N N . ARG A 1 95 ? 28.142 -18.210 23.975 1.00 64.88 95 ARG A N 1
ATOM 711 C CA . ARG A 1 95 ? 29.125 -17.323 23.362 1.00 64.88 95 ARG A CA 1
ATOM 712 C C . ARG A 1 95 ? 28.342 -16.407 22.434 1.00 64.88 95 ARG A C 1
ATOM 714 O O . ARG A 1 95 ? 27.849 -16.862 21.405 1.00 64.88 95 ARG A O 1
ATOM 721 N N . ARG A 1 96 ? 28.199 -15.130 22.808 1.00 64.88 96 ARG A N 1
ATOM 722 C CA . ARG A 1 96 ? 27.672 -14.120 21.888 1.00 64.88 96 ARG A CA 1
ATOM 723 C C . ARG A 1 96 ? 28.508 -14.219 20.613 1.00 64.88 96 ARG A C 1
ATOM 725 O O . ARG A 1 96 ? 29.737 -14.116 20.709 1.00 64.88 96 ARG A O 1
ATOM 732 N N . PRO A 1 97 ? 27.886 -14.413 19.440 1.00 67.81 97 PRO A N 1
ATOM 733 C CA . PRO A 1 97 ? 28.566 -14.153 18.187 1.00 67.81 97 PRO A CA 1
ATOM 734 C C . PRO A 1 97 ? 29.198 -12.767 18.302 1.00 67.81 97 PRO A C 1
ATOM 736 O O . PRO A 1 97 ? 28.534 -11.820 18.737 1.00 67.81 97 PRO A O 1
ATOM 739 N N . LYS A 1 98 ? 30.497 -12.657 18.006 1.00 62.94 98 LYS A N 1
ATOM 740 C CA . LYS A 1 98 ? 31.176 -11.358 18.002 1.00 62.94 98 LYS A CA 1
ATOM 741 C C . LYS A 1 98 ? 30.334 -10.406 17.144 1.00 62.94 98 LYS A C 1
ATOM 743 O O . LYS A 1 98 ? 29.975 -10.808 16.034 1.00 62.94 98 LYS A O 1
ATOM 748 N N . PRO A 1 99 ? 30.015 -9.186 17.613 1.00 57.03 99 PRO A N 1
ATOM 749 C CA . PRO A 1 99 ? 29.416 -8.195 16.739 1.00 57.03 99 PRO A CA 1
ATOM 750 C C . PRO A 1 99 ? 30.354 -8.049 15.543 1.00 57.03 99 PRO A C 1
ATOM 752 O O . PRO A 1 99 ? 31.523 -7.681 15.700 1.00 57.03 99 PRO A O 1
ATOM 755 N N . LYS A 1 100 ? 29.877 -8.422 14.349 1.00 58.84 100 LYS A N 1
ATOM 756 C CA . LYS A 1 100 ? 30.558 -8.029 13.118 1.00 58.84 100 LYS A CA 1
ATOM 757 C C . LYS A 1 100 ? 30.659 -6.512 13.212 1.00 58.84 100 LYS A C 1
ATOM 759 O O . LYS A 1 100 ? 29.655 -5.864 13.508 1.00 58.84 100 LYS A O 1
ATOM 764 N N . LYS A 1 101 ? 31.884 -5.983 13.090 1.00 54.00 101 LYS A N 1
ATOM 765 C CA . LYS A 1 101 ? 32.160 -4.542 13.101 1.00 54.00 101 LYS A CA 1
ATOM 766 C C . LYS A 1 101 ? 31.045 -3.859 12.324 1.00 54.00 101 LYS A C 1
ATOM 768 O O . LYS A 1 101 ? 30.767 -4.305 11.210 1.00 54.00 101 LYS A O 1
ATOM 773 N N . ALA A 1 102 ? 30.408 -2.860 12.937 1.00 50.62 102 ALA A N 1
ATOM 774 C CA . ALA A 1 102 ? 29.443 -2.009 12.267 1.00 50.62 102 ALA A CA 1
ATOM 775 C C . ALA A 1 102 ? 30.121 -1.504 10.997 1.00 50.62 102 ALA A C 1
ATOM 777 O O . ALA A 1 102 ? 30.971 -0.616 11.023 1.00 50.62 102 ALA A O 1
ATOM 778 N N . THR A 1 103 ? 29.814 -2.175 9.894 1.00 54.03 103 THR A N 1
ATOM 779 C CA . THR A 1 103 ? 30.030 -1.597 8.588 1.00 54.03 103 THR A CA 1
ATOM 780 C C . THR A 1 103 ? 29.103 -0.386 8.616 1.00 54.03 103 THR A C 1
ATOM 782 O O . THR A 1 103 ? 27.980 -0.532 9.125 1.00 54.03 103 THR A O 1
ATOM 785 N N . PRO A 1 104 ? 29.551 0.812 8.197 1.00 42.62 104 PRO A N 1
ATOM 786 C CA . PRO A 1 104 ? 28.623 1.923 8.020 1.00 42.62 104 PRO A CA 1
ATOM 787 C C . PRO A 1 104 ? 27.385 1.380 7.297 1.00 42.62 104 PRO A C 1
ATOM 789 O O . PRO A 1 104 ? 27.563 0.474 6.469 1.00 42.62 104 PRO A O 1
ATOM 792 N N . PRO A 1 105 ? 26.160 1.839 7.642 1.00 41.72 105 PRO A N 1
ATOM 793 C CA . PRO A 1 105 ? 24.962 1.397 6.931 1.00 41.72 105 PRO A CA 1
ATOM 794 C C . PRO A 1 105 ? 25.331 1.435 5.456 1.00 41.72 105 PRO A C 1
ATOM 796 O O . PRO A 1 105 ? 25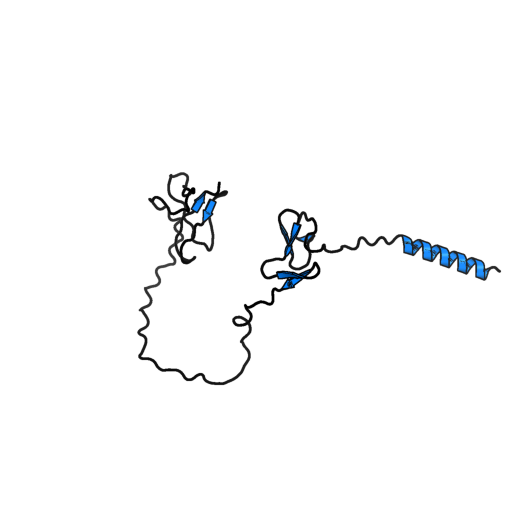.907 2.461 5.067 1.00 41.72 105 PRO A O 1
ATOM 799 N N . PRO A 1 106 ? 25.175 0.331 4.693 1.00 39.91 106 PRO A N 1
ATOM 800 C CA . PRO A 1 106 ? 25.546 0.358 3.295 1.00 39.91 106 PRO A CA 1
ATOM 801 C C . PRO A 1 106 ? 24.835 1.586 2.762 1.00 39.91 106 PRO A C 1
ATOM 803 O O . PRO A 1 106 ? 23.608 1.692 2.858 1.00 39.91 106 PRO A O 1
ATOM 806 N N . GLN A 1 107 ? 25.636 2.593 2.392 1.00 39.72 107 GLN A N 1
ATOM 807 C CA . GLN A 1 107 ? 25.115 3.791 1.772 1.00 39.72 107 GLN A CA 1
ATOM 808 C C . GLN A 1 107 ? 24.230 3.238 0.688 1.00 39.72 107 GLN A C 1
ATOM 810 O O . GLN A 1 107 ? 24.707 2.367 -0.036 1.00 39.72 107 GLN A O 1
ATOM 815 N N . ILE A 1 108 ? 22.954 3.623 0.718 1.00 45.19 108 ILE A N 1
ATOM 816 C CA . ILE A 1 108 ? 21.907 3.108 -0.150 1.00 45.19 108 ILE A CA 1
ATOM 817 C C . ILE A 1 108 ? 22.430 3.250 -1.572 1.00 45.19 108 ILE A C 1
ATOM 819 O O . ILE A 1 108 ? 22.247 4.273 -2.229 1.00 45.19 108 ILE A O 1
ATOM 823 N N . ALA A 1 109 ? 23.131 2.223 -2.029 1.00 40.69 109 ALA A N 1
ATOM 824 C CA . ALA A 1 109 ? 23.363 1.996 -3.408 1.00 40.69 109 ALA A CA 1
ATOM 825 C C . ALA A 1 109 ? 21.955 1.641 -3.837 1.00 40.69 109 ALA A C 1
ATOM 827 O O . ALA A 1 109 ? 21.375 0.639 -3.428 1.00 40.69 109 ALA A O 1
ATOM 828 N N . SER A 1 110 ? 21.359 2.552 -4.588 1.00 47.28 110 SER A N 1
ATOM 829 C CA . SER A 1 110 ? 20.631 2.164 -5.781 1.00 47.28 110 SER A CA 1
ATOM 830 C C . SER A 1 110 ? 21.463 1.078 -6.480 1.00 47.28 110 SER A C 1
ATOM 832 O O . SER A 1 110 ? 22.284 1.382 -7.346 1.00 47.28 110 SER A O 1
ATOM 834 N N . GLY A 1 111 ? 21.381 -0.156 -5.983 1.00 49.94 111 GLY A N 1
ATOM 835 C CA . GLY A 1 111 ? 22.197 -1.267 -6.413 1.00 49.94 111 GLY A CA 1
ATOM 836 C C . GLY A 1 111 ? 21.742 -1.579 -7.815 1.00 49.94 111 GLY A C 1
ATOM 837 O O . GLY A 1 111 ? 20.646 -2.070 -8.034 1.00 49.94 111 GLY A O 1
ATOM 838 N N . ARG A 1 112 ? 22.535 -1.184 -8.797 1.00 57.66 112 ARG A N 1
ATOM 839 C CA . ARG A 1 112 ? 22.303 -1.577 -10.176 1.00 57.66 112 ARG A CA 1
ATOM 840 C C . ARG A 1 112 ? 23.039 -2.892 -10.346 1.00 57.66 112 ARG A C 1
ATOM 842 O O . ARG A 1 112 ? 24.265 -2.902 -10.439 1.00 57.66 112 ARG A O 1
ATOM 849 N N . ALA A 1 113 ? 22.307 -3.997 -10.292 1.00 59.53 113 ALA A N 1
ATOM 850 C CA . ALA A 1 113 ? 22.896 -5.320 -10.433 1.00 59.53 113 ALA A CA 1
ATOM 851 C C . ALA A 1 113 ? 22.869 -5.770 -11.898 1.00 59.53 113 ALA A C 1
ATOM 853 O O . ALA A 1 113 ? 21.840 -5.699 -12.572 1.00 59.53 113 ALA A O 1
ATOM 854 N N . ASN A 1 114 ? 24.006 -6.279 -12.371 1.00 55.53 114 ASN A N 1
ATOM 855 C CA . ASN A 1 114 ? 24.092 -6.999 -13.638 1.00 55.53 114 ASN A CA 1
ATOM 856 C C . ASN A 1 114 ? 23.609 -8.439 -13.392 1.00 55.53 114 ASN A C 1
ATOM 858 O O . ASN A 1 114 ? 24.337 -9.249 -12.823 1.00 55.53 114 ASN A O 1
ATOM 862 N N . GLY A 1 115 ? 22.370 -8.754 -13.771 1.00 65.44 115 GLY A N 1
ATOM 863 C CA . GLY A 1 115 ? 21.763 -10.071 -13.555 1.00 65.44 115 GLY A CA 1
ATOM 864 C C . GLY A 1 115 ? 20.477 -10.258 -14.360 1.00 65.44 115 GLY A C 1
ATOM 865 O O . GLY A 1 115 ? 20.118 -9.389 -15.147 1.00 65.44 115 GLY A O 1
ATOM 866 N N . LYS A 1 116 ? 19.782 -11.391 -14.173 1.00 69.06 116 LYS A N 1
ATOM 867 C CA . LYS A 1 116 ? 18.471 -11.671 -14.803 1.00 69.06 116 LYS A CA 1
ATOM 868 C C . LYS A 1 116 ? 17.261 -11.353 -13.915 1.00 69.06 116 LYS A C 1
ATOM 870 O O . LYS A 1 116 ? 16.145 -11.454 -14.401 1.00 69.06 116 LYS A O 1
ATOM 875 N N . GLY A 1 117 ? 17.474 -10.948 -12.658 1.00 78.50 117 GLY A N 1
ATOM 876 C CA . GLY A 1 117 ? 16.402 -10.655 -11.699 1.00 78.50 117 GLY A CA 1
ATOM 877 C C . GLY A 1 117 ? 15.570 -11.895 -11.369 1.00 78.50 117 GLY A C 1
ATOM 878 O O . GLY A 1 117 ? 15.701 -12.938 -12.007 1.00 78.50 117 GLY A O 1
ATOM 879 N N . TYR A 1 118 ? 14.731 -11.805 -10.346 1.00 87.06 118 TYR A N 1
ATOM 880 C CA . TYR A 1 118 ? 13.788 -12.861 -10.005 1.00 87.06 118 TYR A CA 1
ATOM 881 C C . TYR A 1 118 ? 12.380 -12.278 -9.985 1.00 87.06 118 TYR A C 1
ATOM 883 O O . TYR A 1 118 ? 12.127 -11.288 -9.305 1.00 87.06 118 TYR A O 1
ATOM 891 N N . CYS A 1 119 ? 11.477 -12.860 -10.766 1.00 89.81 119 CYS A N 1
ATOM 892 C CA . CYS A 1 119 ? 10.088 -12.433 -10.878 1.00 89.81 119 CYS A CA 1
ATOM 893 C C . CYS A 1 119 ? 9.184 -13.666 -10.998 1.00 89.81 119 CYS A C 1
ATOM 895 O O . CYS A 1 119 ? 9.652 -14.724 -11.433 1.00 89.81 119 CYS A O 1
ATOM 897 N N . PRO A 1 120 ? 7.906 -13.565 -10.593 1.00 89.31 120 PRO A N 1
ATOM 898 C CA . PRO A 1 120 ? 6.958 -14.654 -10.777 1.00 89.31 120 PRO A CA 1
ATOM 899 C C . PRO A 1 120 ? 6.730 -14.940 -12.265 1.00 89.31 120 PRO A C 1
ATOM 901 O O . PRO A 1 120 ? 7.039 -14.128 -13.137 1.00 89.31 120 PRO A O 1
ATOM 904 N N . VAL A 1 121 ? 6.191 -16.126 -12.546 1.00 87.94 121 VAL A N 1
ATOM 905 C CA . VAL A 1 121 ? 5.966 -16.598 -13.916 1.00 87.94 121 VAL A CA 1
ATOM 906 C C . VAL A 1 121 ? 5.070 -15.620 -14.671 1.00 87.94 121 VAL A C 1
ATOM 908 O O . VAL A 1 121 ? 4.007 -15.249 -14.184 1.00 87.94 121 VAL A O 1
ATOM 911 N N . GLY A 1 122 ? 5.503 -15.241 -15.873 1.00 85.56 122 GLY A N 1
ATOM 912 C CA . GLY A 1 122 ? 4.810 -14.256 -16.701 1.00 85.56 122 GLY A CA 1
ATOM 913 C C . GLY A 1 122 ? 5.252 -12.817 -16.449 1.00 85.56 122 GLY A C 1
ATOM 914 O O . GLY A 1 122 ? 4.806 -11.941 -17.184 1.00 85.56 122 GLY A O 1
ATOM 915 N N . ASN A 1 123 ? 6.151 -12.574 -15.482 1.00 89.00 123 ASN A N 1
ATOM 916 C CA . ASN A 1 123 ? 6.657 -11.243 -15.189 1.00 89.00 123 ASN A CA 1
ATOM 917 C C . ASN A 1 123 ? 8.149 -11.065 -15.437 1.00 89.00 123 ASN A C 1
ATOM 919 O O . ASN A 1 123 ? 8.968 -11.891 -15.044 1.00 89.00 123 ASN A O 1
ATOM 923 N N . ASP A 1 124 ? 8.489 -9.910 -16.015 1.00 90.50 124 ASP A N 1
ATOM 924 C CA . ASP A 1 124 ? 9.868 -9.511 -16.276 1.00 90.50 124 ASP A CA 1
ATOM 925 C C . ASP A 1 124 ? 10.397 -8.529 -15.217 1.00 90.50 124 ASP A C 1
ATOM 927 O O . ASP A 1 124 ? 9.640 -7.682 -14.712 1.00 90.50 124 ASP A O 1
ATOM 931 N N . PRO A 1 125 ? 11.710 -8.563 -14.927 1.00 90.19 125 PRO A N 1
ATOM 932 C CA . PRO A 1 125 ? 12.368 -7.540 -14.131 1.00 90.19 125 PRO A CA 1
ATOM 933 C C . PRO A 1 125 ? 12.213 -6.154 -14.753 1.00 90.19 125 PRO A C 1
ATOM 935 O O . PRO A 1 125 ? 12.226 -5.966 -15.973 1.00 90.19 125 PRO A O 1
ATOM 938 N N . THR A 1 126 ? 12.100 -5.156 -13.889 1.00 89.94 126 THR A N 1
ATOM 939 C CA . THR A 1 126 ? 12.128 -3.754 -14.297 1.00 89.94 126 THR A CA 1
ATOM 940 C C . THR A 1 126 ? 13.572 -3.308 -14.469 1.00 89.94 126 THR A C 1
ATOM 942 O O . THR A 1 126 ? 14.399 -3.533 -13.582 1.00 89.94 126 THR A O 1
ATOM 945 N N . LEU A 1 127 ? 13.859 -2.679 -15.607 1.00 88.62 127 LEU A N 1
ATOM 946 C CA . LEU A 1 127 ? 15.181 -2.165 -15.948 1.00 88.62 127 LEU A CA 1
ATOM 947 C C . LEU A 1 127 ? 15.194 -0.634 -15.881 1.00 88.62 127 LEU A C 1
ATOM 949 O O . LEU A 1 127 ? 14.153 -0.006 -16.079 1.00 88.62 127 LEU A O 1
ATOM 953 N N . ASP A 1 128 ? 16.354 -0.055 -15.585 1.00 83.94 128 ASP A N 1
ATOM 954 C CA . ASP A 1 128 ? 16.610 1.380 -15.706 1.00 83.94 128 ASP A CA 1
ATOM 955 C C . ASP A 1 128 ? 16.973 1.780 -17.147 1.00 83.94 128 ASP A C 1
ATOM 957 O O . ASP A 1 128 ? 17.057 0.940 -18.047 1.00 83.94 128 ASP A O 1
ATOM 961 N N . ASP A 1 129 ? 17.214 3.076 -17.361 1.00 84.38 129 ASP A N 1
ATOM 962 C CA . ASP A 1 129 ? 17.605 3.639 -18.662 1.00 84.38 129 ASP A CA 1
ATOM 963 C C . ASP A 1 129 ? 18.954 3.094 -19.177 1.00 84.38 129 ASP A C 1
ATOM 965 O O . ASP A 1 129 ? 19.272 3.208 -20.359 1.00 84.38 129 ASP A O 1
ATOM 969 N N . GLU A 1 130 ? 19.752 2.476 -18.300 1.00 82.44 130 GLU A N 1
ATOM 970 C CA . GLU A 1 130 ? 21.038 1.847 -18.613 1.00 82.44 130 GLU A CA 1
ATOM 971 C C . GLU A 1 130 ? 20.895 0.329 -18.855 1.00 82.44 130 GLU A C 1
ATOM 973 O O . GLU A 1 130 ? 21.896 -0.361 -19.061 1.00 82.44 130 GLU A O 1
ATOM 978 N N . GLY A 1 131 ? 19.668 -0.207 -18.822 1.00 80.12 131 GLY A N 1
ATOM 979 C CA . GLY A 1 131 ? 19.373 -1.629 -19.000 1.00 80.12 131 GLY A CA 1
ATOM 980 C C . GLY A 1 131 ? 19.717 -2.501 -17.788 1.00 80.12 131 GLY A C 1
ATOM 981 O O . GLY A 1 131 ? 19.804 -3.722 -17.918 1.00 80.12 131 GLY A O 1
ATOM 982 N N . LYS A 1 132 ? 19.927 -1.907 -16.611 1.00 83.00 132 LYS A N 1
ATOM 983 C CA . LYS A 1 132 ? 20.261 -2.611 -15.367 1.00 83.00 132 LYS A CA 1
ATOM 984 C C . LYS A 1 132 ? 19.021 -2.831 -14.522 1.00 83.00 132 LYS A C 1
ATOM 986 O O . LYS A 1 132 ? 18.065 -2.065 -14.577 1.00 83.00 132 LYS A O 1
ATOM 991 N N . ILE A 1 133 ? 19.036 -3.882 -13.709 1.00 84.44 133 ILE A N 1
ATOM 992 C CA . ILE A 1 133 ? 17.880 -4.231 -12.883 1.00 84.44 133 ILE A CA 1
ATOM 993 C C . ILE A 1 133 ? 17.696 -3.216 -11.762 1.00 84.44 133 ILE A C 1
ATOM 995 O O . ILE A 1 133 ? 18.633 -2.903 -11.025 1.00 84.44 133 ILE A O 1
ATOM 999 N N . MET A 1 134 ? 16.451 -2.772 -11.609 1.00 85.25 134 MET A N 1
ATOM 1000 C CA . MET A 1 134 ? 16.021 -1.901 -10.525 1.00 85.25 134 MET A CA 1
ATOM 1001 C C . MET A 1 134 ? 15.815 -2.692 -9.237 1.00 85.25 134 MET A C 1
ATOM 1003 O O . MET A 1 134 ? 15.097 -3.694 -9.221 1.00 85.25 134 MET A O 1
ATOM 1007 N N . ILE A 1 135 ? 16.417 -2.207 -8.153 1.00 85.19 135 ILE A N 1
ATOM 1008 C CA . ILE A 1 135 ? 16.431 -2.863 -6.847 1.00 85.19 135 ILE A CA 1
ATOM 1009 C C . ILE A 1 135 ? 15.554 -2.135 -5.819 1.00 85.19 135 ILE A C 1
ATOM 1011 O O . ILE A 1 135 ? 15.418 -0.910 -5.823 1.00 85.19 135 ILE A O 1
ATOM 1015 N N . CYS A 1 136 ? 14.976 -2.906 -4.902 1.00 85.62 136 CYS A N 1
ATOM 1016 C CA . CYS A 1 136 ? 14.130 -2.479 -3.803 1.00 85.62 136 CYS A CA 1
ATOM 1017 C C . CYS A 1 136 ? 14.411 -3.302 -2.535 1.00 85.62 136 CYS A C 1
ATOM 1019 O O . CYS A 1 136 ? 15.022 -4.361 -2.587 1.00 85.62 136 CYS A O 1
ATOM 1021 N N . ASN A 1 137 ? 13.954 -2.823 -1.379 1.00 80.50 137 ASN A N 1
ATOM 1022 C CA . ASN A 1 137 ? 14.220 -3.465 -0.090 1.00 80.50 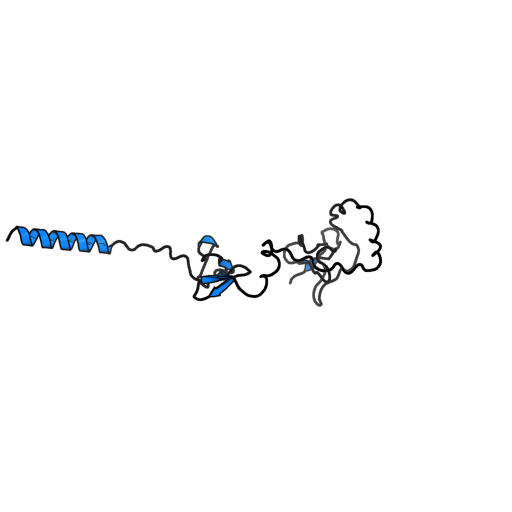137 ASN A CA 1
ATOM 1023 C C . ASN A 1 137 ? 12.965 -3.624 0.780 1.00 80.50 137 ASN A C 1
ATOM 1025 O O . ASN A 1 137 ? 13.072 -3.520 1.989 1.00 80.50 137 ASN A O 1
ATOM 1029 N N . GLY A 1 138 ? 11.764 -3.749 0.202 1.00 70.38 138 GLY A N 1
ATOM 1030 C CA . GLY A 1 138 ? 10.500 -3.970 0.935 1.00 70.38 138 GLY A CA 1
ATOM 1031 C C . GLY A 1 138 ? 9.990 -2.817 1.829 1.00 70.38 138 GLY A C 1
ATOM 1032 O O . GLY A 1 138 ? 8.808 -2.501 1.789 1.00 70.38 138 GLY A O 1
ATOM 1033 N N . PHE A 1 139 ? 10.855 -2.145 2.594 1.00 66.81 139 PHE A N 1
ATOM 1034 C CA . PHE A 1 139 ? 10.533 -1.040 3.503 1.00 66.81 139 PHE A CA 1
ATOM 1035 C C . PHE A 1 139 ? 10.320 0.299 2.788 1.00 66.81 139 PHE A C 1
ATOM 1037 O O . PHE A 1 139 ? 9.616 1.169 3.298 1.00 66.81 139 PHE A O 1
ATOM 1044 N N . LYS A 1 140 ? 10.924 0.489 1.609 1.00 62.38 140 LYS A N 1
ATOM 1045 C CA . LYS A 1 140 ? 10.677 1.652 0.748 1.00 62.38 140 LYS A CA 1
ATOM 1046 C C . LYS A 1 140 ? 10.724 1.215 -0.718 1.00 62.38 140 LYS A C 1
ATOM 1048 O O . LYS A 1 140 ? 11.794 1.276 -1.326 1.00 62.38 140 LYS A O 1
ATOM 1053 N N . PRO A 1 141 ? 9.609 0.744 -1.303 1.00 61.00 141 PRO A N 1
ATOM 1054 C CA . PRO A 1 141 ? 9.607 0.277 -2.681 1.00 61.00 141 PRO A CA 1
ATOM 1055 C C . PRO A 1 141 ? 9.767 1.483 -3.612 1.00 61.00 141 PRO A C 1
ATOM 1057 O O . PRO A 1 141 ? 8.802 2.129 -3.995 1.00 61.00 141 PRO A O 1
ATOM 1060 N N . LYS A 1 142 ? 11.009 1.811 -3.978 1.00 72.81 142 LYS A N 1
ATOM 1061 C CA . LYS A 1 142 ? 11.332 2.801 -5.017 1.00 72.81 142 LYS A CA 1
ATOM 1062 C C . LYS A 1 142 ? 11.142 2.219 -6.425 1.00 72.81 142 LYS A C 1
ATOM 1064 O O . LYS A 1 142 ? 11.904 2.536 -7.333 1.00 72.81 142 LYS A O 1
ATOM 1069 N N . CYS A 1 143 ? 10.176 1.321 -6.595 1.00 86.44 143 CYS A N 1
ATOM 1070 C CA . CYS A 1 143 ? 9.882 0.765 -7.903 1.00 86.44 143 CYS A CA 1
ATOM 1071 C C . CYS A 1 143 ? 9.089 1.806 -8.716 1.00 86.44 143 CYS A C 1
ATOM 1073 O O . CYS A 1 143 ? 8.227 2.484 -8.151 1.00 86.44 143 CYS A O 1
ATOM 1075 N N . PRO A 1 144 ? 9.397 1.992 -10.009 1.00 85.88 144 PRO A N 1
ATOM 1076 C CA . PRO A 1 144 ? 8.694 2.947 -10.864 1.00 85.88 144 PRO A CA 1
ATOM 1077 C C . PRO A 1 144 ? 7.211 2.574 -11.072 1.00 85.88 144 PRO A C 1
ATOM 1079 O O . PRO A 1 144 ? 6.797 1.451 -10.765 1.00 85.88 144 PRO A O 1
ATOM 1082 N N . PRO A 1 145 ? 6.383 3.492 -11.605 1.00 85.81 145 PRO A N 1
ATOM 1083 C CA . PRO A 1 145 ? 4.976 3.220 -11.888 1.00 85.81 145 PRO A CA 1
ATOM 1084 C C . PRO A 1 145 ? 4.795 1.960 -12.742 1.00 85.81 145 PRO A C 1
ATOM 1086 O O . PRO A 1 145 ? 5.568 1.717 -13.667 1.00 85.81 145 PRO A O 1
ATOM 1089 N N . ARG A 1 146 ? 3.757 1.170 -12.439 1.00 87.38 146 ARG A N 1
ATOM 1090 C CA . ARG A 1 146 ? 3.497 -0.152 -13.047 1.00 87.38 146 ARG A CA 1
ATOM 1091 C C . ARG A 1 146 ? 4.591 -1.198 -12.795 1.00 87.38 146 ARG A C 1
ATOM 1093 O O . ARG A 1 146 ? 4.825 -2.088 -13.615 1.00 87.38 146 ARG A O 1
ATOM 1100 N N . SER A 1 147 ? 5.258 -1.109 -11.652 1.00 91.19 147 SER A N 1
ATOM 1101 C CA . SER A 1 147 ? 6.127 -2.166 -11.152 1.00 91.19 147 SER A CA 1
ATOM 1102 C C . SER A 1 147 ? 5.976 -2.311 -9.643 1.00 91.19 147 SER A C 1
ATOM 1104 O O . SER A 1 147 ? 5.529 -1.391 -8.956 1.00 91.19 147 SER A O 1
ATOM 1106 N N . TYR A 1 148 ? 6.330 -3.477 -9.119 1.00 89.06 148 TYR A N 1
ATOM 1107 C CA . TYR A 1 148 ? 6.255 -3.786 -7.696 1.00 89.06 148 TYR A CA 1
ATOM 1108 C C . TYR A 1 148 ? 7.553 -4.429 -7.215 1.00 89.06 148 TYR A C 1
ATOM 1110 O O . TYR A 1 148 ? 8.281 -5.052 -7.987 1.00 89.06 148 TYR A O 1
ATOM 1118 N N . CYS A 1 149 ? 7.847 -4.273 -5.926 1.00 90.44 149 CYS A N 1
ATOM 1119 C CA . CYS A 1 149 ? 8.999 -4.908 -5.297 1.00 90.44 149 CYS A CA 1
ATOM 1120 C C . CYS A 1 149 ? 8.679 -6.379 -5.016 1.00 90.44 149 CYS A C 1
ATOM 1122 O O . CYS A 1 149 ? 7.791 -6.656 -4.208 1.00 90.44 149 CYS A O 1
ATOM 1124 N N . TYR A 1 150 ? 9.364 -7.317 -5.674 1.00 89.75 150 TYR A N 1
ATOM 1125 C CA . TYR A 1 150 ? 9.095 -8.738 -5.472 1.00 89.75 150 TYR A CA 1
ATOM 1126 C C . TYR A 1 150 ? 9.968 -9.306 -4.352 1.00 89.75 150 TYR A C 1
ATOM 1128 O O . TYR A 1 150 ? 11.164 -9.527 -4.522 1.00 89.75 150 TYR A O 1
ATOM 1136 N N . VAL A 1 151 ? 9.352 -9.521 -3.190 1.00 87.00 151 VAL A N 1
ATOM 1137 C CA . VAL A 1 151 ? 10.027 -9.960 -1.964 1.00 87.00 151 VAL A CA 1
ATOM 1138 C C . VAL A 1 151 ? 9.816 -11.459 -1.772 1.00 87.00 151 VAL A C 1
ATOM 1140 O O . VAL A 1 151 ? 8.685 -11.910 -1.603 1.00 87.00 151 VAL A O 1
ATOM 1143 N N . THR A 1 152 ? 10.902 -12.233 -1.766 1.00 80.19 152 THR A N 1
ATOM 1144 C CA . THR A 1 152 ? 10.874 -13.693 -1.538 1.00 80.19 152 THR A CA 1
ATOM 1145 C C . THR A 1 152 ? 11.483 -14.122 -0.200 1.00 80.19 152 THR A C 1
ATOM 1147 O O . THR A 1 152 ? 11.556 -15.317 0.077 1.00 80.19 152 THR A O 1
ATOM 1150 N N . GLY A 1 153 ? 11.932 -13.172 0.626 1.00 75.94 153 GLY A N 1
ATOM 1151 C CA . GLY A 1 153 ? 12.621 -13.421 1.896 1.00 75.94 153 GLY A CA 1
ATOM 1152 C C . GLY A 1 153 ? 12.356 -12.335 2.945 1.00 75.94 153 GLY A C 1
ATOM 1153 O O . GLY A 1 153 ? 11.276 -11.744 2.993 1.00 75.94 153 GLY A O 1
ATOM 1154 N N . ALA A 1 154 ? 13.335 -12.076 3.815 1.00 74.94 154 ALA A N 1
ATOM 1155 C CA . ALA A 1 154 ? 13.211 -11.054 4.849 1.00 74.94 154 ALA A CA 1
ATOM 1156 C C . ALA A 1 154 ? 13.234 -9.634 4.258 1.00 74.94 154 ALA A C 1
ATOM 1158 O O . ALA A 1 154 ? 14.180 -9.247 3.584 1.00 74.94 154 ALA A O 1
ATOM 1159 N N . ALA A 1 155 ? 12.262 -8.794 4.620 1.00 69.25 155 ALA A N 1
ATOM 1160 C CA . ALA A 1 155 ? 12.127 -7.436 4.084 1.00 69.25 155 ALA A CA 1
ATOM 1161 C C . ALA A 1 155 ? 13.356 -6.523 4.284 1.00 69.25 155 ALA A C 1
ATOM 1163 O O . ALA A 1 155 ? 13.386 -5.449 3.719 1.00 69.25 155 ALA A O 1
ATOM 1164 N N . SER A 1 156 ? 14.365 -6.889 5.079 1.00 70.75 156 SER A N 1
ATOM 1165 C CA . SER A 1 156 ? 15.617 -6.124 5.200 1.00 70.75 156 SER A CA 1
ATOM 1166 C C . SER A 1 156 ? 16.642 -6.403 4.091 1.00 70.75 156 SER A C 1
ATOM 1168 O O . SER A 1 156 ? 17.700 -5.776 4.088 1.00 70.75 156 SER A O 1
ATOM 1170 N N . GLU A 1 157 ? 16.380 -7.367 3.209 1.00 74.25 157 GLU A N 1
ATOM 1171 C CA . GLU A 1 157 ? 17.282 -7.778 2.128 1.00 74.25 157 GLU A CA 1
ATOM 1172 C C . GLU A 1 157 ? 17.046 -6.989 0.826 1.00 74.25 157 GLU A C 1
ATOM 1174 O O . GLU A 1 157 ? 16.149 -6.151 0.720 1.00 74.25 157 GLU A O 1
ATOM 1179 N N . GLU A 1 158 ? 17.907 -7.244 -0.160 1.00 76.94 158 GLU A N 1
ATOM 1180 C CA . GLU A 1 158 ? 17.933 -6.578 -1.459 1.00 76.94 158 GLU A CA 1
ATOM 1181 C C . GLU A 1 158 ? 17.192 -7.424 -2.513 1.00 76.94 158 GLU A C 1
ATOM 1183 O O . GLU A 1 158 ? 17.557 -8.570 -2.775 1.00 76.94 158 GLU A O 1
ATOM 1188 N N . TYR A 1 159 ? 16.141 -6.856 -3.105 1.00 85.69 159 TYR A N 1
ATOM 1189 C CA . TYR A 1 159 ? 15.222 -7.492 -4.058 1.00 85.69 159 TYR A CA 1
ATOM 1190 C C . TYR A 1 159 ? 15.138 -6.699 -5.359 1.00 85.69 159 TYR A C 1
ATOM 1192 O O . TYR A 1 159 ? 15.532 -5.541 -5.399 1.00 85.69 159 TYR A O 1
ATOM 1200 N N . ASN A 1 160 ? 14.579 -7.268 -6.426 1.00 89.06 160 ASN A N 1
ATOM 1201 C CA . ASN A 1 160 ? 14.338 -6.531 -7.667 1.00 89.06 160 ASN A CA 1
ATOM 1202 C C . ASN A 1 160 ? 12.872 -6.110 -7.842 1.00 89.06 160 ASN A C 1
ATOM 1204 O O . ASN A 1 160 ? 11.939 -6.735 -7.335 1.00 89.06 160 ASN A O 1
ATOM 1208 N N . CYS A 1 161 ? 12.676 -5.048 -8.616 1.00 90.88 161 CYS A N 1
ATOM 1209 C CA . CYS A 1 161 ? 11.366 -4.633 -9.091 1.00 90.88 161 CYS A CA 1
ATOM 1210 C C . CYS A 1 161 ? 10.931 -5.508 -10.281 1.00 90.88 161 CYS A C 1
ATOM 1212 O O . CYS A 1 161 ? 11.739 -5.812 -11.163 1.00 90.88 161 CYS A O 1
ATOM 1214 N N . CYS A 1 162 ? 9.654 -5.880 -10.333 1.00 92.12 162 CYS A N 1
ATOM 1215 C CA . CYS A 1 162 ? 9.030 -6.644 -11.417 1.00 92.12 162 CYS A CA 1
ATOM 1216 C C . CYS A 1 162 ? 7.903 -5.828 -12.051 1.00 92.12 162 CYS A C 1
ATOM 1218 O O . CYS A 1 162 ? 7.202 -5.092 -11.356 1.00 92.12 162 CYS A O 1
ATOM 1220 N N . LYS A 1 163 ? 7.717 -5.952 -13.367 1.00 91.94 163 LYS A N 1
ATOM 1221 C CA . LYS A 1 163 ? 6.637 -5.263 -14.087 1.00 91.94 163 LYS A CA 1
ATOM 1222 C C . LYS A 1 163 ? 5.268 -5.787 -13.643 1.00 91.94 163 LYS A C 1
ATOM 1224 O O . LYS A 1 163 ? 5.107 -6.992 -13.449 1.00 91.94 163 LYS A O 1
ATOM 1229 N N . SER A 1 164 ? 4.286 -4.896 -13.517 1.00 84.19 164 SER A N 1
ATOM 1230 C CA . SER A 1 164 ? 2.866 -5.240 -13.386 1.00 84.19 164 SER A CA 1
ATOM 1231 C C . SER A 1 164 ? 2.150 -4.872 -14.689 1.00 84.19 164 SER A C 1
ATOM 1233 O O . SER A 1 164 ? 2.048 -3.680 -15.010 1.00 84.19 164 SER A O 1
ATOM 1235 N N . PHE A 1 165 ? 1.713 -5.873 -15.455 1.00 70.56 165 PHE A N 1
ATOM 1236 C CA . PHE A 1 165 ? 0.912 -5.675 -16.675 1.00 70.56 165 PHE A CA 1
ATOM 1237 C C . PHE A 1 165 ? -0.505 -5.279 -16.289 1.00 70.56 165 PHE A C 1
ATOM 1239 O O . PHE A 1 165 ? -1.077 -5.963 -15.412 1.00 70.56 165 PHE A O 1
#

Secondary structure (DSSP, 8-state):
-HHHHHHHHHHHHHHHHHTT--------BPTT-B-SSGGGB-TTEEEETTEEEEPTTEEEETTEEEE--SS-TTSSS--------------S---PPP--------------B-S-----TT-PBPB-TTSPBPEE-SSS--PPTTEEE--SS-TTS-EEEEE--

Foldseek 3Di:
DVVVVVVVVVVVVVVVVVPPPPPPPLPLFFFFAFDPFQSSHADQWGQDPRTTHHHPQFDRDPRHTHGPPDDPPPDPPPPDDDDDDDDDPDDDPPPPDPPPPPDPPPPPPQDFDDDQFDDPPPKGFDADPVRTFGKDQQVDFPADPQWTFDDPDDSRDIHTIIGHD

Radius of gyration: 31.34 Å; chains: 1; bounding box: 95×63×60 Å